Protein AF-A0A350XDP5-F1 (afdb_monomer_lite)

Radius of gyration: 14.63 Å; chains: 1; bounding box: 49×22×40 Å

Structure (mmCIF, N/CA/C/O backbone):
data_AF-A0A350XDP5-F1
#
_entry.id   AF-A0A350XDP5-F1
#
loop_
_atom_site.group_PDB
_atom_site.id
_atom_site.type_symbol
_atom_site.label_atom_id
_atom_site.label_alt_id
_atom_site.label_comp_id
_atom_site.label_asym_id
_atom_site.label_entity_id
_atom_site.label_seq_id
_atom_site.pdbx_PDB_ins_code
_atom_site.Cartn_x
_atom_site.Cartn_y
_atom_site.Cartn_z
_atom_site.occupancy
_atom_site.B_iso_or_equiv
_atom_site.auth_seq_id
_atom_site.auth_comp_id
_atom_site.auth_asym_id
_atom_site.auth_atom_id
_atom_site.pdbx_PDB_model_num
ATOM 1 N N . ALA A 1 1 ? 31.500 -4.521 -21.782 1.00 37.59 1 ALA A N 1
ATOM 2 C CA . ALA A 1 1 ? 30.395 -5.331 -21.258 1.00 37.59 1 ALA A CA 1
ATOM 3 C C . ALA A 1 1 ? 29.733 -4.468 -20.209 1.00 37.59 1 ALA A C 1
ATOM 5 O O . ALA A 1 1 ? 30.283 -4.311 -19.128 1.00 37.59 1 ALA A O 1
ATOM 6 N N . SER A 1 2 ? 28.694 -3.758 -20.624 1.00 46.03 2 SER A N 1
ATOM 7 C CA . SER A 1 2 ? 27.789 -3.055 -19.725 1.00 46.03 2 SER A CA 1
ATOM 8 C C . SER A 1 2 ? 26.502 -3.834 -19.891 1.00 46.03 2 SER A C 1
ATOM 10 O O . SER A 1 2 ? 25.794 -3.600 -20.860 1.00 46.03 2 SER A O 1
ATOM 12 N N . ASP A 1 3 ? 26.325 -4.854 -19.065 1.00 44.34 3 ASP A N 1
ATOM 13 C CA . ASP A 1 3 ? 25.199 -5.777 -19.149 1.00 44.34 3 ASP A CA 1
ATOM 14 C C . ASP A 1 3 ? 24.601 -5.908 -17.750 1.00 44.34 3 ASP A C 1
ATOM 16 O O . ASP A 1 3 ? 25.271 -6.388 -16.835 1.00 44.34 3 ASP A O 1
ATOM 20 N N . ASN A 1 4 ? 23.373 -5.400 -17.651 1.00 47.12 4 ASN A N 1
ATOM 21 C CA . ASN A 1 4 ? 22.259 -5.835 -16.815 1.00 47.12 4 ASN A CA 1
ATOM 22 C C . ASN A 1 4 ? 22.537 -6.144 -15.336 1.00 47.12 4 ASN A C 1
ATOM 24 O O . ASN A 1 4 ? 22.701 -7.299 -14.956 1.00 47.12 4 ASN A O 1
ATOM 28 N N . GLU A 1 5 ? 22.460 -5.115 -14.486 1.00 44.38 5 GLU A N 1
ATOM 29 C CA . GLU A 1 5 ? 22.156 -5.284 -13.051 1.00 44.38 5 GLU A CA 1
ATOM 30 C C . GLU A 1 5 ? 20.753 -4.746 -12.669 1.00 44.38 5 GLU A C 1
ATOM 32 O O . GLU A 1 5 ? 20.343 -4.931 -11.531 1.00 44.38 5 GLU A O 1
ATOM 37 N N . ASP A 1 6 ? 20.002 -4.139 -13.602 1.00 49.62 6 ASP A N 1
ATOM 38 C CA . ASP A 1 6 ? 18.706 -3.470 -13.333 1.00 49.62 6 ASP A CA 1
ATOM 39 C C . ASP A 1 6 ? 17.509 -4.451 -13.317 1.00 49.62 6 ASP A C 1
ATOM 41 O O . ASP A 1 6 ? 16.651 -4.386 -12.442 1.00 49.62 6 ASP A O 1
ATOM 45 N N . GLU A 1 7 ? 17.505 -5.453 -14.208 1.00 49.03 7 GLU A N 1
ATOM 46 C CA . GLU A 1 7 ? 16.375 -6.390 -14.390 1.00 49.03 7 GLU A CA 1
ATOM 47 C C . GLU A 1 7 ? 16.066 -7.247 -13.140 1.00 49.03 7 GLU A C 1
ATOM 49 O O . GLU A 1 7 ? 14.946 -7.710 -12.955 1.00 49.03 7 GLU A O 1
ATOM 54 N N . GLY A 1 8 ? 17.042 -7.454 -12.245 1.00 52.72 8 GLY A N 1
ATOM 55 C CA . GLY A 1 8 ? 16.860 -8.267 -11.035 1.00 52.72 8 GLY A CA 1
ATOM 56 C C . GLY A 1 8 ? 16.210 -7.538 -9.854 1.00 52.72 8 GLY A C 1
ATOM 57 O O . GLY A 1 8 ? 15.671 -8.194 -8.961 1.00 52.72 8 GLY A O 1
ATOM 58 N N . GLU A 1 9 ? 16.265 -6.202 -9.813 1.00 53.41 9 GLU A N 1
ATOM 59 C CA . GLU A 1 9 ? 15.556 -5.417 -8.791 1.00 53.41 9 GLU A CA 1
ATOM 60 C C . GLU A 1 9 ? 14.082 -5.223 -9.165 1.00 53.41 9 GLU A C 1
ATOM 62 O O . GLU A 1 9 ? 13.228 -5.220 -8.279 1.00 53.41 9 GLU A O 1
ATOM 67 N N . GLU A 1 10 ? 13.774 -5.124 -10.457 1.00 54.44 10 GLU A N 1
ATOM 68 C CA . GLU A 1 10 ? 12.423 -4.888 -10.980 1.00 54.44 10 GLU A CA 1
ATOM 69 C C . GLU A 1 10 ? 11.488 -6.089 -10.767 1.00 54.44 10 GLU A C 1
ATOM 71 O O . GLU A 1 10 ? 10.389 -5.920 -10.231 1.00 54.44 10 GLU A O 1
ATOM 76 N N . ASP A 1 11 ? 11.951 -7.308 -11.063 1.00 57.41 11 ASP A N 1
ATOM 77 C CA . ASP A 1 11 ? 11.201 -8.548 -10.800 1.00 57.41 11 ASP A CA 1
ATOM 78 C C . ASP A 1 11 ? 10.951 -8.770 -9.296 1.00 57.41 11 ASP A C 1
ATOM 80 O O . ASP A 1 11 ? 9.900 -9.249 -8.874 1.00 57.41 11 ASP A O 1
ATOM 84 N N . ALA A 1 12 ? 11.897 -8.367 -8.444 1.00 63.62 12 ALA A N 1
ATOM 85 C CA . ALA A 1 12 ? 11.732 -8.462 -6.995 1.00 63.62 12 ALA A CA 1
ATOM 86 C C . ALA A 1 12 ? 10.730 -7.435 -6.436 1.00 63.62 12 ALA A C 1
ATOM 88 O O . ALA A 1 12 ? 10.231 -7.607 -5.320 1.00 63.62 12 ALA A O 1
ATOM 89 N N . VAL A 1 13 ? 10.470 -6.349 -7.167 1.00 63.38 13 VAL A N 1
ATOM 90 C CA . VAL A 1 13 ? 9.472 -5.334 -6.809 1.00 63.38 13 VAL A CA 1
ATOM 91 C C . VAL A 1 13 ? 8.081 -5.779 -7.253 1.00 63.38 13 VAL A C 1
ATOM 93 O O . VAL A 1 13 ? 7.144 -5.660 -6.464 1.00 63.38 13 VAL A O 1
ATOM 96 N N . SER A 1 14 ? 7.936 -6.343 -8.455 1.00 65.19 14 SER A N 1
ATOM 97 C CA . SER A 1 14 ? 6.643 -6.824 -8.958 1.00 65.19 14 SER A CA 1
ATOM 98 C C . SER A 1 14 ? 6.069 -7.959 -8.100 1.00 65.19 14 SER A C 1
ATOM 100 O O . SER A 1 14 ? 4.910 -7.877 -7.695 1.00 65.19 14 SER A O 1
ATOM 102 N N . GLU A 1 15 ? 6.873 -8.951 -7.697 1.00 69.44 15 GLU A N 1
ATOM 103 C CA . GLU A 1 15 ? 6.403 -10.035 -6.811 1.00 69.44 15 GLU A CA 1
ATOM 104 C C . GLU A 1 15 ? 5.897 -9.522 -5.454 1.00 69.44 15 GLU A C 1
ATOM 106 O O . GLU A 1 15 ? 4.922 -10.035 -4.902 1.00 69.44 15 GLU A O 1
ATOM 111 N N . LYS A 1 16 ? 6.526 -8.475 -4.912 1.00 67.31 16 LYS A N 1
ATOM 112 C CA . LYS A 1 16 ? 6.097 -7.865 -3.646 1.00 67.31 16 LYS A CA 1
ATOM 113 C C . LYS A 1 16 ? 4.824 -7.045 -3.791 1.00 67.31 16 LYS A C 1
ATOM 115 O O . LYS A 1 16 ? 4.049 -6.972 -2.839 1.00 67.31 16 LYS A O 1
ATOM 120 N N . ILE A 1 17 ? 4.614 -6.425 -4.952 1.00 66.88 17 ILE A N 1
ATOM 121 C CA . ILE A 1 17 ? 3.358 -5.743 -5.264 1.00 66.88 17 ILE A CA 1
ATOM 122 C C . ILE A 1 17 ? 2.226 -6.774 -5.309 1.00 66.88 17 ILE A C 1
ATOM 124 O O . ILE A 1 17 ? 1.230 -6.590 -4.615 1.00 66.88 17 ILE A O 1
ATOM 128 N N . TYR A 1 18 ? 2.418 -7.894 -6.011 1.00 69.38 18 TYR A N 1
ATOM 129 C CA . TYR A 1 18 ? 1.427 -8.972 -6.081 1.00 69.38 18 TYR A CA 1
ATOM 130 C C . TYR A 1 18 ? 1.105 -9.594 -4.725 1.00 69.38 18 TYR A C 1
ATOM 132 O O . TYR A 1 18 ? -0.066 -9.721 -4.380 1.00 69.38 18 TYR A O 1
ATOM 140 N N . SER A 1 19 ? 2.119 -9.878 -3.902 1.00 69.94 19 SER A N 1
ATOM 141 C CA . SER A 1 19 ? 1.882 -10.375 -2.541 1.00 69.94 19 SER A CA 1
ATOM 142 C C . SER A 1 19 ? 1.039 -9.419 -1.699 1.00 69.94 19 SER A C 1
ATOM 144 O O . SER A 1 19 ? 0.392 -9.870 -0.757 1.00 69.94 19 SER A O 1
ATOM 146 N N . LEU A 1 20 ? 1.071 -8.114 -1.986 1.00 66.38 20 LEU A N 1
ATOM 147 C CA . LEU A 1 20 ? 0.257 -7.163 -1.245 1.00 66.38 20 LEU A CA 1
ATOM 148 C C . LEU A 1 20 ? -1.138 -6.975 -1.830 1.00 66.38 20 LEU A C 1
ATOM 150 O O . LEU A 1 20 ? -2.068 -6.716 -1.073 1.00 66.38 20 LEU A O 1
ATOM 154 N N . ILE A 1 21 ? -1.291 -7.139 -3.145 1.00 68.69 21 ILE A N 1
ATOM 155 C CA . ILE A 1 21 ? -2.608 -7.248 -3.780 1.00 68.69 21 ILE A CA 1
ATOM 156 C C . ILE A 1 21 ? -3.383 -8.396 -3.133 1.00 68.69 21 ILE A C 1
ATOM 158 O O . ILE A 1 21 ? -4.528 -8.187 -2.751 1.00 68.69 21 ILE A O 1
ATOM 162 N N . ASP A 1 22 ? -2.747 -9.552 -2.918 1.00 71.50 22 ASP A N 1
ATOM 163 C CA . ASP A 1 22 ? -3.376 -10.685 -2.227 1.00 71.50 22 ASP A CA 1
ATOM 164 C C . ASP A 1 22 ? -3.885 -10.295 -0.826 1.00 71.50 22 ASP A C 1
ATOM 166 O O . ASP A 1 22 ? -5.039 -10.559 -0.508 1.00 71.50 22 ASP A O 1
ATOM 170 N N . ILE A 1 23 ? -3.078 -9.593 -0.017 1.00 68.94 23 ILE A N 1
ATOM 171 C CA . ILE A 1 23 ? -3.481 -9.143 1.334 1.00 68.94 23 ILE A CA 1
ATOM 172 C C . ILE A 1 23 ? -4.645 -8.143 1.272 1.00 68.94 23 ILE A C 1
ATOM 174 O O . ILE A 1 23 ? -5.529 -8.167 2.123 1.00 68.94 23 ILE A O 1
ATOM 178 N N . LEU A 1 24 ? -4.643 -7.243 0.284 1.00 64.31 24 LEU A N 1
ATOM 179 C CA . LEU A 1 24 ? -5.698 -6.240 0.108 1.00 64.31 24 LEU A CA 1
ATOM 180 C C . LEU A 1 24 ? -7.002 -6.833 -0.441 1.00 64.31 24 LEU A C 1
ATOM 182 O O . LEU A 1 24 ? -8.065 -6.266 -0.216 1.00 64.31 24 LEU A O 1
ATOM 186 N N . GLN A 1 25 ? -6.916 -7.949 -1.166 1.00 68.12 25 GLN A N 1
ATOM 187 C CA . GLN A 1 25 ? -8.066 -8.706 -1.662 1.00 68.12 25 GLN A CA 1
ATOM 188 C C . GLN A 1 25 ? -8.639 -9.673 -0.618 1.00 68.12 25 GLN A C 1
ATOM 190 O O . GLN A 1 25 ? -9.764 -10.155 -0.784 1.00 68.12 25 GLN A O 1
ATOM 195 N N . GLU A 1 26 ? -7.897 -9.975 0.450 1.00 65.56 26 GLU A N 1
ATOM 196 C CA . GLU A 1 26 ? -8.471 -10.605 1.637 1.00 65.56 26 GLU A CA 1
ATOM 197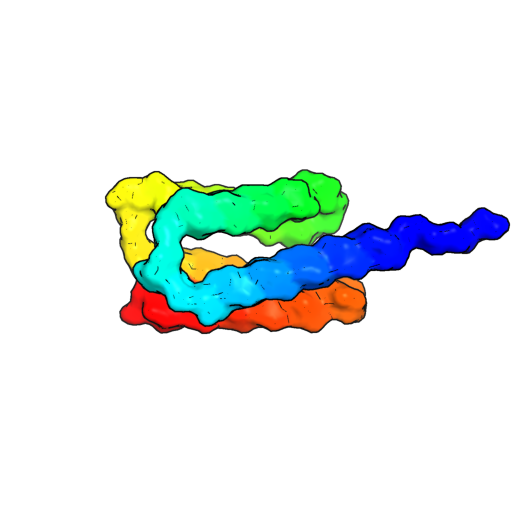 C C . GLU A 1 26 ? -9.460 -9.645 2.321 1.00 65.56 26 GLU A C 1
ATOM 199 O O . GLU A 1 26 ? -9.397 -8.431 2.154 1.00 65.56 26 GLU A O 1
ATOM 204 N N . ASP A 1 27 ? -10.423 -10.189 3.071 1.00 60.41 27 ASP A N 1
ATO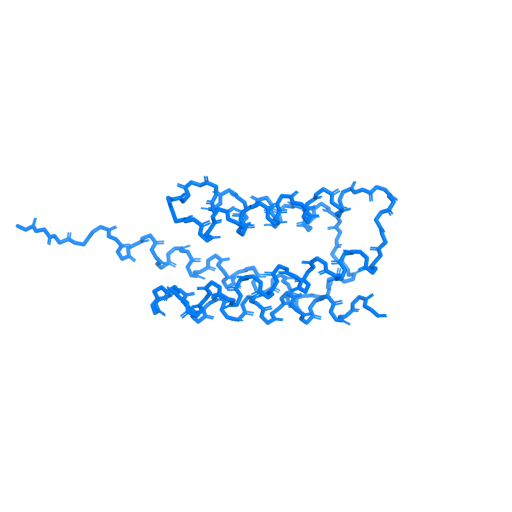M 205 C CA . ASP A 1 27 ? -11.462 -9.395 3.736 1.00 60.41 27 ASP A CA 1
ATOM 206 C C . ASP A 1 27 ? -10.836 -8.423 4.752 1.00 60.41 27 ASP A C 1
ATOM 208 O O . ASP A 1 27 ? -10.533 -8.789 5.892 1.00 60.41 27 ASP A O 1
ATOM 212 N N . LEU A 1 28 ? -10.640 -7.174 4.322 1.00 58.34 28 LEU A N 1
ATOM 213 C CA . LEU A 1 28 ? -9.987 -6.115 5.090 1.00 58.34 28 LEU A CA 1
ATOM 214 C C . LEU A 1 28 ? -10.732 -5.767 6.378 1.00 58.34 28 LEU A C 1
ATOM 216 O O . LEU A 1 28 ? -10.113 -5.289 7.326 1.00 58.34 28 LEU A O 1
ATOM 220 N N . THR A 1 29 ? -12.028 -6.079 6.463 1.00 56.41 29 THR A N 1
ATOM 221 C CA . THR A 1 29 ? -12.815 -5.911 7.694 1.00 56.41 29 THR A CA 1
ATOM 222 C C . THR A 1 29 ? -12.413 -6.905 8.791 1.00 56.41 29 THR A C 1
ATOM 224 O O . THR A 1 29 ? -12.688 -6.688 9.973 1.00 56.41 29 THR A O 1
ATOM 227 N N . GLY A 1 30 ? -11.731 -7.992 8.415 1.00 56.88 30 GLY A N 1
ATOM 228 C CA . GLY A 1 30 ? -11.154 -8.983 9.320 1.00 56.88 30 GLY A CA 1
ATOM 229 C C . GLY A 1 30 ? -9.666 -8.781 9.613 1.00 56.88 30 GLY A C 1
ATOM 230 O O . GLY A 1 30 ? -9.122 -9.505 10.451 1.00 56.88 30 GLY A O 1
ATOM 231 N N . VAL A 1 31 ? -9.005 -7.831 8.945 1.00 60.72 31 VAL A N 1
ATOM 232 C CA . VAL A 1 31 ? -7.574 -7.567 9.121 1.00 60.72 31 VAL A CA 1
ATOM 233 C C . VAL A 1 31 ? -7.367 -6.736 10.382 1.00 60.72 31 VAL A C 1
ATOM 235 O O . VAL A 1 31 ? -7.861 -5.620 10.516 1.00 60.72 31 VAL A O 1
ATOM 238 N N . ASP A 1 32 ? -6.623 -7.285 11.339 1.00 67.69 32 ASP A N 1
ATOM 239 C CA . ASP A 1 32 ? -6.275 -6.552 12.548 1.00 67.69 32 ASP A CA 1
ATOM 240 C C . ASP A 1 32 ? -5.279 -5.411 12.252 1.00 67.69 32 ASP A C 1
ATOM 242 O O . ASP A 1 32 ? -4.506 -5.443 11.289 1.00 67.69 32 ASP A O 1
ATOM 246 N N . VAL A 1 33 ? -5.280 -4.390 13.113 1.00 68.88 33 VAL A N 1
ATOM 247 C CA . VAL A 1 33 ? -4.444 -3.187 12.964 1.00 68.88 33 VAL A CA 1
ATOM 248 C C . VAL A 1 33 ? -2.946 -3.518 12.898 1.00 68.88 33 VAL A C 1
ATOM 250 O O . VAL A 1 33 ? -2.201 -2.831 12.194 1.00 68.88 33 VAL A O 1
ATOM 253 N N . ASP A 1 34 ? -2.476 -4.564 13.582 1.00 68.94 34 ASP A N 1
ATOM 254 C CA . ASP A 1 34 ? -1.063 -4.953 13.541 1.00 68.94 34 ASP A CA 1
ATOM 255 C C . ASP A 1 34 ? -0.701 -5.527 12.161 1.00 68.94 34 ASP A C 1
ATOM 257 O O . ASP A 1 34 ? 0.323 -5.148 11.585 1.00 68.94 34 ASP A O 1
ATOM 261 N N . THR A 1 35 ? -1.568 -6.359 11.580 1.00 67.88 35 THR A N 1
ATOM 262 C CA . THR A 1 35 ? -1.411 -6.892 10.216 1.00 67.88 35 THR A CA 1
ATOM 263 C C . THR A 1 35 ? -1.446 -5.775 9.168 1.00 67.88 35 THR A C 1
ATOM 265 O O . THR A 1 35 ? -0.540 -5.681 8.333 1.00 67.88 35 THR A O 1
ATOM 268 N N . ALA A 1 36 ? -2.417 -4.860 9.251 1.00 69.88 36 ALA A N 1
ATOM 269 C CA . ALA A 1 36 ? -2.520 -3.724 8.332 1.00 69.88 36 ALA A CA 1
ATOM 270 C C . ALA A 1 36 ? -1.293 -2.797 8.415 1.00 69.88 36 ALA A C 1
ATOM 272 O O . ALA A 1 36 ? -0.722 -2.382 7.403 1.00 69.88 36 ALA A O 1
ATOM 273 N N . THR A 1 37 ? -0.833 -2.480 9.626 1.00 74.62 37 THR A N 1
ATOM 274 C CA . THR A 1 37 ? 0.317 -1.585 9.817 1.00 74.62 37 THR A CA 1
ATOM 275 C C . THR A 1 37 ? 1.644 -2.223 9.430 1.00 74.62 37 THR A C 1
ATOM 277 O O . THR A 1 37 ? 2.534 -1.495 8.978 1.00 74.62 37 THR A O 1
ATOM 280 N N . ALA A 1 38 ? 1.779 -3.546 9.559 1.00 74.69 38 ALA A N 1
ATOM 281 C CA . ALA A 1 38 ? 2.930 -4.297 9.069 1.00 74.69 38 ALA A CA 1
ATOM 282 C C . ALA A 1 38 ? 3.020 -4.257 7.536 1.00 74.69 38 ALA A C 1
ATOM 284 O O . ALA A 1 38 ? 4.088 -3.940 7.007 1.00 74.69 38 ALA A O 1
ATOM 285 N N . ALA A 1 39 ? 1.901 -4.472 6.836 1.00 70.56 39 ALA A N 1
ATOM 286 C CA . ALA A 1 39 ? 1.813 -4.365 5.378 1.00 70.56 39 ALA A CA 1
ATOM 287 C C . ALA A 1 39 ? 2.209 -2.960 4.879 1.00 70.56 39 ALA A C 1
ATOM 289 O O . ALA A 1 39 ? 3.057 -2.809 3.994 1.00 70.56 39 ALA A O 1
ATOM 290 N N . ILE A 1 40 ? 1.676 -1.909 5.516 1.00 76.56 40 ILE A N 1
ATOM 291 C CA . ILE A 1 40 ? 2.011 -0.514 5.183 1.00 76.56 40 ILE A CA 1
ATOM 292 C C . ILE A 1 40 ? 3.496 -0.211 5.439 1.00 76.56 40 ILE A C 1
ATOM 294 O O . ILE A 1 40 ? 4.140 0.486 4.645 1.00 76.56 40 ILE A O 1
ATOM 298 N N . ASP A 1 41 ? 4.057 -0.706 6.547 1.00 80.44 41 ASP A N 1
ATOM 299 C CA . ASP A 1 41 ? 5.476 -0.522 6.854 1.00 80.44 41 ASP A CA 1
ATOM 300 C C . ASP A 1 41 ? 6.362 -1.202 5.821 1.00 80.44 41 ASP A C 1
ATOM 302 O O . ASP A 1 41 ? 7.332 -0.589 5.373 1.00 80.44 41 ASP A O 1
ATOM 306 N N . GLU A 1 42 ? 6.044 -2.435 5.431 1.00 74.00 42 GLU A N 1
ATOM 307 C CA . GLU A 1 42 ? 6.813 -3.187 4.447 1.00 74.00 42 GLU A CA 1
ATOM 308 C C . GLU A 1 42 ? 6.920 -2.417 3.129 1.00 74.00 42 GLU A C 1
ATOM 310 O O . GLU A 1 42 ? 8.016 -2.217 2.599 1.00 74.00 42 GLU A O 1
ATOM 315 N N . TRP A 1 43 ? 5.810 -1.867 2.657 1.00 74.19 43 TRP A N 1
ATOM 316 C CA . TRP A 1 43 ? 5.799 -1.008 1.482 1.00 74.19 43 TRP A CA 1
ATOM 317 C C . TRP A 1 43 ? 6.551 0.299 1.653 1.00 74.19 43 TRP A C 1
ATOM 319 O O . TRP A 1 43 ? 7.337 0.692 0.787 1.00 74.19 43 TRP A O 1
ATOM 329 N N . TYR A 1 44 ? 6.367 0.978 2.781 1.00 78.00 44 TYR A N 1
ATOM 330 C CA . TYR A 1 44 ? 7.147 2.172 3.066 1.00 78.00 44 TYR A CA 1
ATOM 331 C C . TYR A 1 44 ? 8.652 1.862 3.034 1.00 78.00 44 TYR A C 1
ATOM 333 O O . TYR A 1 44 ? 9.426 2.651 2.488 1.00 78.00 44 TYR A O 1
ATOM 341 N N . GLN A 1 45 ? 9.089 0.711 3.560 1.00 78.50 45 GLN A N 1
ATOM 342 C CA . GLN A 1 45 ? 10.494 0.292 3.505 1.00 78.50 45 GLN A CA 1
ATOM 343 C C . GLN A 1 45 ? 10.990 0.071 2.073 1.00 78.50 45 GLN A C 1
ATOM 345 O O . GLN A 1 45 ? 12.141 0.416 1.794 1.00 78.50 45 GLN A O 1
ATOM 350 N N . GLN A 1 46 ? 10.152 -0.463 1.184 1.00 70.75 46 GLN A N 1
ATOM 351 C CA . GLN A 1 46 ? 10.491 -0.658 -0.228 1.00 70.75 46 GLN A CA 1
ATOM 352 C C . GLN A 1 46 ? 10.624 0.680 -0.966 1.00 70.75 46 GLN A C 1
ATOM 354 O O . GLN A 1 46 ? 11.560 0.881 -1.737 1.00 70.75 46 GLN A O 1
ATOM 359 N N . LEU A 1 47 ? 9.745 1.640 -0.671 1.00 72.31 47 LEU A N 1
ATOM 360 C CA . LEU A 1 47 ? 9.666 2.897 -1.420 1.00 72.31 47 LEU A CA 1
ATOM 361 C C . LEU A 1 47 ? 10.558 4.021 -0.873 1.00 72.31 47 LEU A C 1
ATOM 363 O O . LEU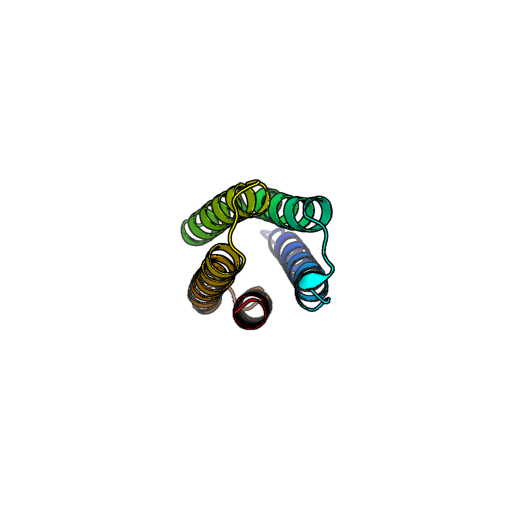 A 1 47 ? 11.007 4.878 -1.638 1.00 72.31 47 LEU A O 1
ATOM 367 N N . LYS A 1 48 ? 10.869 4.035 0.433 1.00 70.62 48 LYS A N 1
ATOM 368 C CA . LYS A 1 48 ? 11.594 5.143 1.101 1.00 70.62 48 LYS A CA 1
ATOM 369 C C . LYS A 1 48 ? 12.989 5.435 0.527 1.00 70.62 48 LYS A C 1
ATOM 371 O O . LYS A 1 48 ? 13.544 6.501 0.793 1.00 70.62 48 LYS A O 1
ATOM 376 N N . GLY A 1 49 ? 13.585 4.481 -0.190 1.00 68.69 49 GLY A N 1
ATOM 377 C CA . GLY A 1 49 ? 14.911 4.602 -0.805 1.00 68.69 49 GLY A CA 1
ATOM 378 C C . GLY A 1 49 ? 14.894 5.162 -2.227 1.00 68.69 49 GLY A C 1
ATOM 379 O O . GLY A 1 49 ? 15.954 5.498 -2.760 1.00 68.69 49 GLY A O 1
ATOM 380 N N . SER A 1 50 ? 13.714 5.284 -2.839 1.00 70.00 50 SER A N 1
ATOM 381 C CA . SER A 1 50 ? 13.605 5.648 -4.245 1.00 70.00 50 SER A CA 1
ATOM 382 C C . SER A 1 50 ? 14.067 7.082 -4.513 1.00 70.00 50 SER A C 1
ATOM 384 O O . SER A 1 50 ? 13.799 8.019 -3.753 1.00 70.00 50 SER A O 1
ATOM 386 N N . LYS A 1 51 ? 14.766 7.276 -5.636 1.00 71.00 51 LYS A N 1
ATOM 387 C CA . LYS A 1 51 ? 15.099 8.609 -6.164 1.00 71.00 51 LYS A CA 1
ATOM 388 C C . LYS A 1 51 ? 13.956 9.204 -6.992 1.00 71.00 51 LYS A C 1
ATOM 390 O O . LYS A 1 51 ? 13.971 10.414 -7.213 1.00 71.00 51 LYS A O 1
ATOM 395 N N . ASN A 1 52 ? 12.981 8.387 -7.393 1.00 67.31 52 ASN A N 1
ATOM 396 C CA . ASN A 1 52 ? 11.804 8.807 -8.144 1.00 67.31 52 ASN A CA 1
ATOM 397 C C . ASN A 1 52 ? 10.876 9.652 -7.246 1.00 67.31 52 ASN A C 1
ATOM 399 O O . ASN A 1 52 ? 10.583 9.281 -6.107 1.00 67.31 52 ASN A O 1
ATOM 403 N N . GLN A 1 53 ? 10.462 10.825 -7.732 1.00 68.31 53 GLN A N 1
ATOM 404 C CA . GLN A 1 53 ? 9.643 11.770 -6.969 1.00 68.31 53 GLN A CA 1
ATOM 405 C C . GLN A 1 53 ? 8.221 11.245 -6.721 1.00 68.31 53 GLN A C 1
ATOM 407 O O . GLN A 1 53 ? 7.686 11.464 -5.633 1.00 68.31 53 GLN A O 1
ATOM 412 N N . ASP A 1 54 ? 7.651 10.510 -7.669 1.00 65.44 54 ASP A N 1
ATOM 413 C CA . ASP A 1 54 ? 6.306 9.950 -7.547 1.00 65.44 54 ASP A CA 1
ATOM 414 C C . ASP A 1 54 ? 6.282 8.832 -6.490 1.00 65.44 54 ASP A C 1
ATOM 416 O O . ASP A 1 54 ? 5.441 8.828 -5.591 1.00 65.44 54 ASP A O 1
ATOM 420 N N . LEU A 1 55 ? 7.306 7.968 -6.478 1.00 68.56 55 LEU A N 1
ATOM 421 C CA . LEU A 1 55 ? 7.478 6.940 -5.439 1.00 68.56 55 LEU A CA 1
ATOM 422 C C . LEU A 1 55 ? 7.656 7.536 -4.034 1.00 68.56 55 LEU A C 1
ATOM 424 O O . LEU A 1 55 ? 7.187 6.972 -3.042 1.00 68.56 55 LEU A O 1
ATOM 428 N N . LYS A 1 56 ? 8.282 8.714 -3.922 1.00 71.88 56 LYS A N 1
ATOM 429 C CA . LYS A 1 56 ? 8.351 9.447 -2.648 1.00 71.88 56 LYS A CA 1
ATOM 430 C C . LYS A 1 56 ? 6.984 9.956 -2.200 1.00 71.88 56 LYS A C 1
ATOM 432 O O . LYS A 1 56 ? 6.705 9.914 -0.997 1.00 71.88 56 LYS A O 1
ATOM 437 N N . GLN A 1 57 ? 6.141 10.423 -3.122 1.00 68.06 57 GLN A N 1
ATOM 438 C CA . GLN A 1 57 ? 4.771 10.823 -2.793 1.00 68.06 57 GLN A CA 1
ATOM 439 C C . GLN A 1 57 ? 3.965 9.625 -2.289 1.00 68.06 57 GLN A C 1
ATOM 441 O O . GLN A 1 57 ? 3.394 9.720 -1.205 1.00 68.06 57 GLN A O 1
ATOM 446 N N . ILE A 1 58 ? 4.044 8.476 -2.966 1.00 72.62 58 ILE A N 1
ATOM 447 C CA . ILE A 1 58 ? 3.397 7.232 -2.517 1.00 72.62 58 ILE A CA 1
ATOM 448 C C . ILE A 1 58 ? 3.883 6.845 -1.113 1.00 72.62 58 ILE A C 1
ATOM 450 O O . ILE A 1 58 ? 3.073 6.651 -0.210 1.00 72.62 58 ILE A O 1
ATOM 454 N N . SER A 1 59 ? 5.199 6.851 -0.860 1.00 75.44 59 SER A N 1
ATOM 455 C CA . SER A 1 59 ? 5.746 6.558 0.478 1.00 75.44 59 SER A CA 1
ATOM 456 C C . SER A 1 59 ? 5.232 7.506 1.576 1.00 75.44 59 SER A C 1
ATOM 458 O O . SER A 1 59 ? 5.082 7.115 2.736 1.00 75.44 59 SER A O 1
ATOM 460 N N . THR A 1 60 ? 4.936 8.759 1.222 1.00 76.19 60 THR A N 1
ATOM 461 C CA . THR A 1 60 ? 4.380 9.748 2.153 1.00 76.19 60 THR A CA 1
ATOM 462 C C . THR A 1 60 ? 2.921 9.434 2.464 1.00 76.19 60 THR A C 1
ATOM 464 O O . THR A 1 60 ? 2.535 9.465 3.634 1.00 76.19 60 THR A O 1
ATOM 467 N N . SER A 1 61 ? 2.135 9.088 1.444 1.00 71.62 61 SER A N 1
ATOM 468 C CA . SER A 1 61 ? 0.736 8.676 1.588 1.00 71.62 61 SER A CA 1
ATOM 469 C C . SER A 1 61 ? 0.609 7.422 2.454 1.00 71.62 61 SER A C 1
ATOM 471 O O . SER A 1 61 ? -0.185 7.411 3.390 1.00 71.62 61 SER A O 1
ATOM 473 N N . LEU A 1 62 ? 1.488 6.433 2.267 1.00 80.00 62 LEU A N 1
ATOM 474 C CA . LEU A 1 62 ? 1.556 5.235 3.115 1.00 80.00 62 LEU A CA 1
ATOM 475 C C . LEU A 1 62 ? 1.821 5.557 4.579 1.00 80.00 62 LEU A C 1
ATOM 477 O O . LEU A 1 62 ? 1.163 5.045 5.482 1.00 80.00 62 LEU A O 1
ATOM 481 N N . ARG A 1 63 ? 2.758 6.468 4.841 1.00 82.50 63 ARG A N 1
ATOM 482 C CA . ARG A 1 63 ? 3.032 6.901 6.210 1.00 82.50 63 ARG A CA 1
ATOM 483 C C . ARG A 1 63 ? 1.828 7.603 6.847 1.00 82.50 63 ARG A C 1
ATOM 485 O O . ARG A 1 63 ? 1.685 7.544 8.068 1.00 82.50 63 ARG A O 1
ATOM 492 N N . ASN A 1 64 ? 1.007 8.295 6.062 1.00 77.12 64 ASN A N 1
ATOM 493 C CA . ASN A 1 64 ? -0.212 8.933 6.555 1.00 77.12 64 ASN A CA 1
ATOM 494 C C . ASN A 1 64 ? -1.309 7.902 6.831 1.00 77.12 64 ASN A C 1
ATOM 496 O O . ASN A 1 64 ? -1.863 7.936 7.927 1.00 77.12 64 ASN A O 1
ATOM 500 N N . LEU A 1 65 ? -1.523 6.945 5.922 1.00 78.81 65 LEU A N 1
ATOM 501 C CA . LEU A 1 65 ? -2.433 5.816 6.133 1.00 78.81 65 LEU A CA 1
ATOM 502 C C . LEU A 1 65 ? -2.080 5.067 7.421 1.00 78.81 65 LEU A C 1
ATOM 504 O O . LEU A 1 65 ? -2.939 4.904 8.280 1.00 78.81 65 LEU A O 1
ATOM 508 N N . LYS A 1 66 ? -0.794 4.736 7.628 1.00 82.69 66 LYS A N 1
ATOM 509 C CA . LYS A 1 66 ? -0.324 4.071 8.856 1.00 82.69 66 LYS A CA 1
ATOM 510 C C . LYS A 1 66 ? -0.753 4.810 10.121 1.00 82.69 66 LYS A C 1
ATOM 512 O O . LYS A 1 66 ? -1.203 4.190 11.072 1.00 82.69 66 LYS A O 1
ATOM 517 N N . LYS A 1 67 ? -0.573 6.135 10.153 1.00 82.06 67 LYS A N 1
ATOM 518 C CA . LYS A 1 67 ? -0.913 6.939 11.335 1.00 82.06 67 LYS A CA 1
ATOM 519 C C . LYS A 1 67 ? -2.399 6.866 11.651 1.00 82.06 67 LYS A C 1
ATOM 521 O O . LYS A 1 67 ? -2.743 6.824 12.827 1.00 82.06 67 LYS A O 1
ATOM 526 N N . LEU A 1 68 ? -3.237 6.875 10.619 1.00 73.62 68 LEU A N 1
ATOM 527 C CA . LEU A 1 68 ? -4.681 6.866 10.781 1.00 73.62 68 LEU A CA 1
ATOM 528 C C . LEU A 1 68 ? -5.180 5.504 11.220 1.00 73.62 68 LEU A C 1
ATOM 530 O O . LEU A 1 68 ? -5.841 5.450 12.241 1.00 73.62 68 LEU A O 1
ATOM 534 N N . VAL A 1 69 ? -4.739 4.408 10.603 1.00 75.38 69 VAL A N 1
ATOM 535 C CA . VAL A 1 69 ? -5.133 3.064 11.069 1.00 75.38 69 VAL A CA 1
ATOM 536 C C . VAL A 1 69 ? -4.624 2.742 12.485 1.00 75.38 69 VAL A C 1
ATOM 538 O O . VAL A 1 69 ? -5.202 1.907 13.167 1.00 75.38 69 VAL A O 1
ATOM 541 N N . THR A 1 70 ? -3.564 3.412 12.966 1.00 79.75 70 THR A N 1
ATOM 542 C CA . THR A 1 70 ? -3.112 3.314 14.373 1.00 79.75 70 THR A CA 1
ATOM 543 C C . THR A 1 70 ? -3.799 4.283 15.336 1.00 79.75 70 THR A C 1
ATOM 545 O O . THR A 1 70 ? -3.499 4.261 16.530 1.00 79.75 70 THR A O 1
ATOM 548 N N . SER A 1 71 ? -4.641 5.189 14.844 1.00 80.31 71 SER A N 1
ATOM 549 C CA . SER A 1 71 ? -5.341 6.155 15.687 1.00 80.31 71 SER A CA 1
ATOM 550 C C . SER A 1 71 ? -6.522 5.474 16.373 1.00 80.31 71 SER A C 1
ATOM 552 O O . SER A 1 71 ? -7.354 4.868 15.710 1.00 80.31 71 SER A O 1
ATOM 554 N N . GLU A 1 72 ? -6.638 5.609 17.697 1.00 69.62 72 GLU A N 1
ATOM 555 C CA . GLU A 1 72 ? -7.789 5.087 18.458 1.00 69.62 72 GLU A CA 1
ATOM 556 C C . GLU A 1 72 ? -9.123 5.758 18.070 1.00 69.62 72 GLU A C 1
ATOM 558 O O . GLU A 1 72 ? -10.188 5.258 18.420 1.00 69.62 72 GLU A O 1
ATOM 563 N N . GLU A 1 73 ? -9.063 6.889 17.360 1.00 71.62 73 GLU A N 1
ATOM 564 C CA . GLU A 1 73 ? -10.218 7.671 16.897 1.00 71.62 73 GLU A CA 1
ATOM 565 C C . GLU A 1 73 ? -10.472 7.535 15.387 1.00 71.62 73 GLU A C 1
ATOM 567 O O . GLU A 1 73 ? -11.238 8.320 14.841 1.00 71.62 73 GLU A O 1
ATOM 572 N N . ALA A 1 74 ? -9.800 6.606 14.697 1.00 68.94 74 ALA A N 1
ATOM 573 C CA . ALA A 1 74 ? -9.938 6.465 13.251 1.00 68.94 74 ALA A CA 1
ATOM 574 C C . ALA A 1 74 ? -11.371 6.079 12.860 1.00 68.94 74 ALA A C 1
ATOM 576 O O . ALA A 1 74 ? -11.872 5.037 13.287 1.00 68.94 74 ALA A O 1
ATOM 577 N N . ASP A 1 75 ? -12.011 6.913 12.047 1.00 75.81 75 ASP A N 1
ATOM 578 C CA . ASP A 1 75 ? -13.310 6.613 11.453 1.00 75.81 75 ASP A CA 1
ATOM 579 C C . ASP A 1 75 ? -13.126 5.721 10.212 1.00 75.81 75 ASP A C 1
ATOM 581 O O . ASP A 1 75 ? -12.213 5.945 9.413 1.00 75.81 75 ASP A O 1
ATOM 585 N N . GLU A 1 76 ? -13.988 4.714 10.036 1.00 76.56 76 GLU A N 1
ATOM 586 C CA . GLU A 1 76 ? -13.972 3.828 8.858 1.00 76.56 76 GLU A CA 1
ATOM 587 C C . GLU A 1 76 ? -14.048 4.636 7.550 1.00 76.56 76 GLU A C 1
ATOM 589 O O . GLU A 1 76 ? -13.336 4.318 6.598 1.00 76.56 76 GLU A O 1
ATOM 594 N N . SER A 1 77 ? -14.777 5.759 7.545 1.00 79.75 77 SER A N 1
ATOM 595 C CA . SER A 1 77 ? -14.872 6.685 6.408 1.00 79.75 77 SER A CA 1
ATOM 596 C C . SER A 1 77 ? -13.555 7.430 6.148 1.00 79.75 77 SER A C 1
ATOM 598 O O . SER A 1 77 ? -13.167 7.625 5.000 1.00 79.75 77 SER A O 1
ATOM 600 N N . GLU A 1 78 ? -12.824 7.833 7.196 1.00 77.19 78 GLU A N 1
ATOM 601 C CA . GLU A 1 78 ? -11.500 8.465 7.040 1.00 77.19 78 GLU A CA 1
ATOM 602 C C . GLU A 1 78 ? -10.460 7.466 6.510 1.00 77.19 78 GLU A C 1
ATOM 604 O O . GLU A 1 78 ? -9.551 7.841 5.762 1.00 77.19 78 GLU A O 1
ATOM 609 N N . ILE A 1 79 ? -10.579 6.189 6.886 1.00 76.88 79 ILE A N 1
ATOM 610 C CA . ILE A 1 79 ? -9.740 5.110 6.354 1.00 76.88 79 ILE A CA 1
ATOM 611 C C . ILE A 1 79 ? -10.090 4.854 4.881 1.00 76.88 79 ILE A C 1
ATOM 613 O O . ILE A 1 79 ? -9.175 4.798 4.054 1.00 76.88 79 ILE A O 1
ATOM 617 N N . ALA A 1 80 ? -11.382 4.770 4.548 1.00 82.25 80 ALA A N 1
ATOM 618 C CA . ALA A 1 80 ? -11.886 4.597 3.186 1.00 82.25 80 ALA A CA 1
ATOM 619 C C . ALA A 1 80 ? -11.357 5.681 2.234 1.00 82.25 80 ALA A C 1
ATOM 621 O O . ALA A 1 80 ? -10.719 5.365 1.227 1.00 82.25 80 ALA A O 1
ATOM 622 N N . GLU A 1 81 ? -11.509 6.961 2.599 1.00 82.31 81 GLU A N 1
ATOM 623 C CA . GLU A 1 81 ? -11.050 8.100 1.789 1.00 82.31 81 GLU A CA 1
ATOM 624 C C . GLU A 1 81 ? -9.550 8.024 1.465 1.00 82.31 81 GLU A C 1
ATOM 626 O O . GLU A 1 81 ? -9.107 8.407 0.377 1.00 82.31 81 GLU A O 1
ATOM 631 N N . ILE A 1 82 ? -8.738 7.520 2.394 1.00 79.31 82 ILE A N 1
ATOM 632 C CA . ILE A 1 82 ? -7.289 7.430 2.197 1.00 79.31 82 ILE A CA 1
ATOM 633 C C . ILE A 1 82 ? -6.896 6.220 1.376 1.00 79.31 82 ILE A C 1
ATOM 635 O O . ILE A 1 82 ? -5.951 6.334 0.595 1.00 79.31 82 ILE A O 1
ATOM 639 N N . LEU A 1 83 ? -7.581 5.090 1.532 1.00 81.88 83 LEU A N 1
ATOM 640 C CA . LEU A 1 83 ? -7.380 3.932 0.665 1.00 81.88 83 LEU A CA 1
ATOM 641 C C . LEU A 1 83 ? -7.684 4.307 -0.788 1.00 81.88 83 LEU A C 1
ATOM 643 O O . LEU A 1 83 ? -6.819 4.125 -1.647 1.00 81.88 83 LEU A O 1
ATOM 647 N N . ILE A 1 84 ? -8.816 4.973 -1.029 1.00 84.56 84 ILE A N 1
ATOM 648 C CA . ILE A 1 84 ? -9.191 5.494 -2.350 1.00 84.56 84 ILE A CA 1
ATOM 649 C C . ILE A 1 84 ? -8.131 6.484 -2.853 1.00 84.56 84 ILE A C 1
ATOM 651 O O . ILE A 1 84 ? -7.561 6.284 -3.924 1.00 84.56 84 ILE A O 1
ATOM 655 N N . SER A 1 85 ? -7.771 7.504 -2.063 1.00 80.25 85 SER A N 1
ATOM 656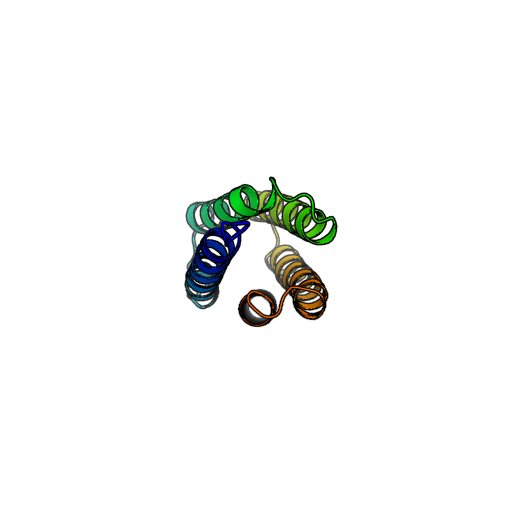 C CA . SER A 1 85 ? -6.773 8.510 -2.469 1.00 80.25 85 SER A CA 1
ATOM 657 C C . SER A 1 85 ? -5.379 7.917 -2.729 1.00 80.25 85 SER A C 1
ATOM 659 O O . SER A 1 85 ? -4.628 8.399 -3.585 1.00 80.25 85 SER A O 1
ATOM 661 N N . LEU A 1 86 ? -4.989 6.879 -1.989 1.00 79.62 86 LEU A N 1
ATOM 662 C CA . LEU A 1 86 ? -3.737 6.161 -2.210 1.00 79.62 86 LEU A CA 1
ATOM 663 C C . LEU A 1 86 ? -3.802 5.351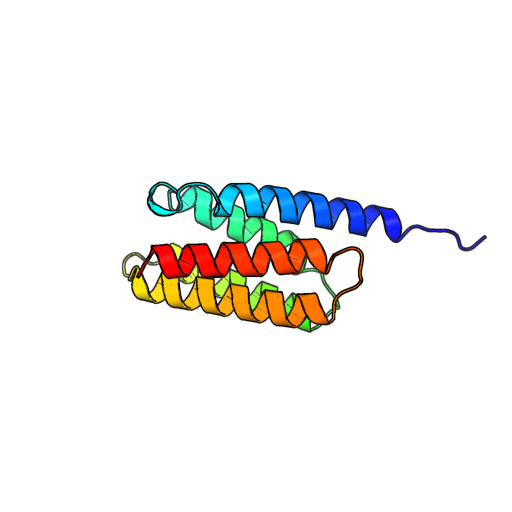 -3.507 1.00 79.62 86 LEU A C 1
ATOM 665 O O . LEU A 1 86 ? -2.851 5.406 -4.289 1.00 79.62 86 LEU A O 1
ATOM 669 N N . GLY A 1 87 ? -4.913 4.654 -3.744 1.00 84.38 87 GLY A N 1
ATOM 670 C CA . GLY A 1 87 ? -5.177 3.932 -4.981 1.00 84.38 87 GLY A CA 1
ATOM 671 C C . GLY A 1 87 ? -5.127 4.855 -6.197 1.00 84.38 87 GLY A C 1
ATOM 672 O O . GLY A 1 87 ? -4.403 4.561 -7.146 1.00 84.38 87 GLY A O 1
ATOM 673 N N . GLU A 1 88 ? -5.772 6.021 -6.145 1.00 86.00 88 GLU A N 1
ATOM 674 C CA . GLU A 1 88 ? -5.723 7.036 -7.208 1.00 86.00 88 GLU A CA 1
ATOM 675 C C . GLU A 1 88 ? -4.290 7.515 -7.491 1.00 86.00 88 GLU A C 1
ATOM 677 O O . GLU A 1 88 ? -3.844 7.505 -8.639 1.00 86.00 88 GLU A O 1
ATOM 682 N N . HIS A 1 89 ? -3.521 7.877 -6.455 1.00 81.12 89 HIS A N 1
ATOM 683 C CA . HIS A 1 89 ? -2.128 8.309 -6.628 1.00 81.12 89 HIS A CA 1
ATOM 684 C C . HIS A 1 89 ? -1.230 7.214 -7.215 1.00 81.12 89 HIS A C 1
ATOM 686 O O . HIS A 1 89 ? -0.338 7.509 -8.017 1.00 81.12 89 HIS A O 1
ATOM 692 N N . ILE A 1 90 ? -1.433 5.961 -6.803 1.00 82.25 90 ILE A N 1
ATOM 693 C CA . ILE A 1 90 ? -0.687 4.818 -7.332 1.00 82.25 90 ILE A CA 1
ATOM 694 C C . ILE A 1 90 ? -1.073 4.568 -8.791 1.00 82.25 90 ILE A C 1
ATOM 696 O O . ILE A 1 90 ? -0.175 4.368 -9.603 1.00 82.25 90 ILE A O 1
ATOM 700 N N . GLY A 1 91 ? -2.352 4.663 -9.157 1.00 84.62 91 GLY A N 1
ATOM 701 C CA . GLY A 1 91 ? -2.812 4.525 -10.545 1.00 84.62 91 GLY A CA 1
ATOM 702 C C . GLY A 1 91 ? -2.252 5.619 -11.459 1.00 84.62 91 GLY A C 1
ATOM 703 O O . GLY A 1 91 ? -1.740 5.342 -12.550 1.00 84.62 91 GLY A O 1
ATOM 704 N N . ASP A 1 92 ? -2.233 6.861 -10.973 1.00 83.38 92 ASP A N 1
ATOM 705 C CA . ASP A 1 92 ? -1.611 7.998 -11.658 1.00 83.38 92 ASP A CA 1
ATOM 706 C C . ASP A 1 92 ? -0.107 7.800 -11.878 1.00 83.38 92 ASP A C 1
ATOM 708 O O . ASP A 1 92 ? 0.434 8.230 -12.905 1.00 83.38 92 ASP A O 1
ATOM 712 N N . TYR A 1 93 ? 0.583 7.167 -10.927 1.00 80.88 93 TYR A N 1
ATOM 713 C CA . TYR A 1 93 ? 1.986 6.798 -11.077 1.00 80.88 93 TYR A CA 1
ATOM 714 C C . TYR A 1 93 ? 2.169 5.611 -12.026 1.00 80.88 93 TYR A C 1
ATOM 716 O O . TYR A 1 93 ? 3.038 5.665 -12.893 1.00 80.88 93 TYR A O 1
ATOM 724 N N . ALA A 1 94 ? 1.325 4.584 -11.923 1.00 82.31 94 ALA A N 1
ATOM 725 C CA . ALA A 1 94 ? 1.363 3.382 -12.749 1.00 82.31 94 ALA A CA 1
ATOM 726 C C . ALA A 1 94 ? 1.329 3.720 -14.244 1.00 82.31 94 ALA A C 1
ATOM 728 O O . ALA A 1 94 ? 2.075 3.144 -15.031 1.00 82.31 94 ALA A O 1
ATOM 729 N N . SER A 1 95 ? 0.533 4.722 -14.633 1.00 79.75 95 SER A N 1
ATOM 730 C CA . SER A 1 95 ? 0.449 5.213 -16.018 1.00 79.75 95 SER A CA 1
ATOM 731 C C . SER A 1 95 ? 1.748 5.828 -16.573 1.00 79.75 95 SER A C 1
ATOM 733 O O . SER A 1 95 ? 1.879 6.004 -17.785 1.00 79.75 95 SER A O 1
ATOM 735 N N . LYS A 1 96 ? 2.695 6.180 -15.696 1.00 79.62 96 LYS A N 1
ATOM 736 C CA . LYS A 1 96 ? 3.991 6.808 -16.012 1.00 79.62 96 LYS A CA 1
ATOM 737 C C . LYS A 1 96 ? 5.181 5.913 -15.661 1.00 79.62 96 LYS A C 1
ATOM 739 O O . LYS A 1 96 ? 6.317 6.301 -15.928 1.00 79.62 96 LYS A O 1
ATOM 744 N N . ALA A 1 97 ? 4.924 4.786 -15.004 1.00 73.31 97 ALA A N 1
ATOM 745 C CA . ALA A 1 97 ? 5.935 3.835 -14.588 1.00 73.31 97 ALA A CA 1
ATOM 746 C C . ALA A 1 97 ? 6.407 2.990 -15.781 1.00 73.31 97 ALA A C 1
ATOM 748 O O . ALA A 1 97 ? 5.731 2.922 -16.810 1.00 73.31 97 ALA A O 1
ATOM 749 N N . ASP A 1 98 ? 7.569 2.355 -15.635 1.00 73.38 98 ASP A N 1
ATOM 750 C CA . ASP A 1 98 ? 8.070 1.402 -16.624 1.00 73.38 98 ASP A CA 1
ATOM 751 C C . ASP A 1 98 ? 7.085 0.250 -16.839 1.00 73.38 98 ASP A C 1
ATOM 753 O O . ASP A 1 98 ? 6.359 -0.149 -15.922 1.00 73.38 98 ASP A O 1
ATOM 757 N N . GLU A 1 99 ? 7.065 -0.294 -18.059 1.00 73.88 99 GLU A N 1
ATOM 758 C CA . GLU A 1 99 ? 6.096 -1.318 -18.474 1.00 73.88 99 GLU A CA 1
ATOM 759 C C . GLU A 1 99 ? 6.120 -2.560 -17.569 1.00 73.88 99 GLU A C 1
ATOM 761 O O . GLU A 1 99 ? 5.072 -3.143 -17.309 1.00 73.88 99 GLU A O 1
ATOM 766 N N . ASN A 1 100 ? 7.285 -2.876 -16.996 1.00 67.31 100 ASN A N 1
ATOM 767 C CA . ASN A 1 100 ? 7.506 -4.011 -16.097 1.00 67.31 100 ASN A CA 1
ATOM 768 C C . ASN A 1 100 ? 6.786 -3.881 -14.741 1.00 67.31 100 ASN A C 1
ATOM 770 O O . ASN A 1 100 ? 6.499 -4.886 -14.095 1.00 67.31 100 ASN A O 1
ATOM 774 N N . ILE A 1 101 ? 6.507 -2.655 -14.287 1.00 67.62 101 ILE A N 1
ATOM 775 C CA . ILE A 1 101 ? 5.870 -2.389 -12.984 1.00 67.62 101 ILE A CA 1
ATOM 776 C C . ILE A 1 101 ? 4.529 -1.658 -13.113 1.00 67.62 101 ILE A C 1
ATOM 778 O O . ILE A 1 101 ? 3.788 -1.566 -12.137 1.00 67.62 101 ILE A O 1
ATOM 782 N N . SER A 1 102 ? 4.198 -1.153 -14.304 1.00 81.06 102 SER A N 1
ATOM 783 C CA . SER A 1 102 ? 2.954 -0.431 -14.579 1.00 81.06 102 SER A CA 1
ATOM 784 C C . SER A 1 102 ? 1.717 -1.284 -14.296 1.00 81.06 102 SER A C 1
ATOM 786 O O . SER A 1 102 ? 0.823 -0.832 -13.586 1.00 81.06 102 SER A O 1
ATOM 788 N N . GLU A 1 103 ? 1.680 -2.523 -14.793 1.00 82.81 103 GLU A N 1
ATOM 789 C CA . GLU A 1 103 ? 0.551 -3.441 -14.590 1.00 82.81 103 GLU A CA 1
ATOM 790 C C . GLU A 1 103 ? 0.362 -3.811 -13.104 1.00 82.81 103 GLU A C 1
ATOM 792 O O . GLU A 1 103 ? -0.717 -3.525 -12.578 1.00 82.81 103 GLU A O 1
ATOM 797 N N . PRO A 1 104 ? 1.399 -4.266 -12.367 1.00 75.94 104 PRO A N 1
ATOM 798 C CA . PRO A 1 104 ? 1.297 -4.484 -10.923 1.00 75.94 104 PRO A CA 1
ATOM 799 C C . PRO A 1 104 ? 0.790 -3.257 -10.150 1.00 75.94 104 PRO A C 1
ATOM 801 O O . PRO A 1 104 ? -0.026 -3.376 -9.239 1.00 75.94 104 PRO A O 1
ATOM 804 N N . LEU A 1 105 ? 1.244 -2.051 -10.505 1.00 79.75 105 LEU A N 1
ATOM 805 C CA . LEU A 1 105 ? 0.801 -0.821 -9.844 1.00 79.75 105 LEU A CA 1
ATOM 806 C C . LEU A 1 105 ? -0.651 -0.454 -10.190 1.00 79.75 105 LEU A C 1
ATOM 808 O O . LEU A 1 105 ? -1.347 0.103 -9.343 1.00 79.75 105 LEU A O 1
ATOM 812 N N . GLN A 1 106 ? -1.134 -0.760 -11.397 1.00 85.25 106 GLN A N 1
ATOM 813 C CA . GLN A 1 106 ? -2.548 -0.571 -11.744 1.00 85.25 106 GLN A CA 1
ATOM 814 C C . GLN A 1 106 ? -3.451 -1.537 -10.984 1.00 85.25 106 GLN A C 1
ATOM 816 O O . GLN A 1 106 ? -4.485 -1.122 -10.464 1.00 85.25 106 GLN A O 1
ATOM 821 N N . GLU A 1 107 ? -3.059 -2.804 -10.880 1.00 82.75 107 GLU A N 1
ATOM 822 C CA . GLU A 1 107 ? -3.806 -3.782 -10.086 1.00 82.75 107 GLU A CA 1
ATOM 823 C C . GLU A 1 107 ? -3.849 -3.375 -8.614 1.00 82.75 107 GLU A C 1
ATOM 825 O O . GLU A 1 107 ? -4.887 -3.462 -7.958 1.00 82.75 107 GLU A O 1
ATOM 830 N N . LEU A 1 108 ? -2.741 -2.833 -8.115 1.00 79.69 108 LEU A N 1
ATOM 831 C CA . LEU A 1 108 ? -2.672 -2.337 -6.758 1.00 79.69 108 LEU A CA 1
ATOM 832 C C . LEU A 1 108 ? -3.554 -1.115 -6.505 1.00 79.69 108 LEU A C 1
ATOM 834 O O . LEU A 1 108 ? -4.188 -1.001 -5.457 1.00 79.69 108 LEU A O 1
ATOM 838 N N . SER A 1 109 ? -3.578 -0.198 -7.470 1.00 86.12 109 SER A N 1
ATOM 839 C CA . SER A 1 109 ? -4.477 0.952 -7.470 1.00 86.12 109 SER A CA 1
ATOM 840 C C . SER A 1 109 ? -5.930 0.498 -7.343 1.00 86.12 109 SER A C 1
ATOM 842 O O . SER A 1 109 ? -6.636 0.987 -6.463 1.00 86.12 109 SER A O 1
ATOM 844 N N . ALA A 1 110 ? -6.339 -0.483 -8.152 1.00 87.31 110 ALA A N 1
ATOM 845 C CA . ALA A 1 110 ? -7.687 -1.038 -8.111 1.00 87.31 110 ALA A CA 1
ATOM 846 C C . ALA A 1 110 ? -7.999 -1.689 -6.757 1.00 87.31 110 ALA A C 1
ATOM 848 O O . ALA A 1 110 ? -9.010 -1.354 -6.151 1.00 87.31 110 ALA A O 1
ATOM 849 N N . ALA A 1 111 ? -7.099 -2.529 -6.234 1.00 82.31 111 ALA A N 1
ATOM 850 C CA . ALA A 1 111 ? -7.298 -3.198 -4.948 1.00 82.31 111 ALA A CA 1
ATOM 851 C C . ALA A 1 111 ? -7.483 -2.209 -3.783 1.00 82.31 111 ALA A C 1
ATOM 853 O O . ALA A 1 111 ? -8.297 -2.445 -2.897 1.00 82.31 111 ALA A O 1
ATOM 854 N N . LEU A 1 112 ? -6.757 -1.087 -3.784 1.00 82.31 112 LEU A N 1
ATOM 855 C CA . LEU A 1 112 ? -6.893 -0.044 -2.763 1.00 82.31 112 LEU A CA 1
ATOM 856 C C . LEU A 1 112 ? -8.194 0.756 -2.884 1.00 82.31 112 LEU A C 1
ATOM 858 O O . LEU A 1 112 ? -8.759 1.147 -1.866 1.00 82.31 112 LEU A O 1
ATOM 862 N N . ILE A 1 113 ? -8.662 1.010 -4.106 1.00 86.81 113 ILE A N 1
ATOM 863 C CA . ILE A 1 113 ? -9.947 1.683 -4.328 1.00 86.81 113 ILE A CA 1
ATOM 864 C C . ILE A 1 113 ? -11.086 0.765 -3.880 1.00 86.81 113 ILE A C 1
ATOM 866 O O . ILE A 1 113 ? -11.892 1.178 -3.055 1.00 86.81 113 ILE A O 1
ATOM 870 N N . ASP A 1 114 ? -11.082 -0.496 -4.321 1.00 84.56 114 ASP A N 1
ATOM 871 C CA . ASP A 1 114 ? -12.087 -1.497 -3.939 1.00 84.56 114 ASP A CA 1
ATOM 872 C C . ASP A 1 114 ? -12.128 -1.706 -2.412 1.00 84.56 114 ASP A C 1
ATOM 874 O O . ASP A 1 114 ? -13.196 -1.833 -1.812 1.00 84.56 114 ASP A O 1
ATOM 878 N N . ALA A 1 115 ? -10.957 -1.701 -1.771 1.00 79.88 115 ALA A N 1
ATOM 879 C CA . ALA A 1 115 ? -10.808 -1.756 -0.323 1.00 79.88 115 ALA A CA 1
ATOM 880 C C . ALA A 1 115 ? -11.474 -0.576 0.395 1.00 79.88 115 ALA A C 1
ATOM 882 O O . ALA A 1 115 ? -12.146 -0.774 1.405 1.00 79.88 115 ALA A O 1
ATOM 883 N N . GLY A 1 116 ? -11.270 0.645 -0.103 1.00 81.50 116 GLY A N 1
ATOM 884 C CA . GLY A 1 116 ? -11.894 1.835 0.464 1.00 81.50 116 GLY A CA 1
ATOM 885 C C . GLY A 1 116 ? -13.404 1.860 0.233 1.00 81.50 116 GLY A C 1
ATOM 886 O O . GLY A 1 116 ? -14.146 2.077 1.184 1.00 81.50 116 GLY A O 1
ATOM 887 N N . ASP A 1 117 ? -13.858 1.526 -0.977 1.00 84.06 117 ASP A N 1
ATOM 888 C CA . ASP A 1 117 ? -15.284 1.431 -1.325 1.00 84.06 117 ASP A CA 1
ATOM 889 C C . AS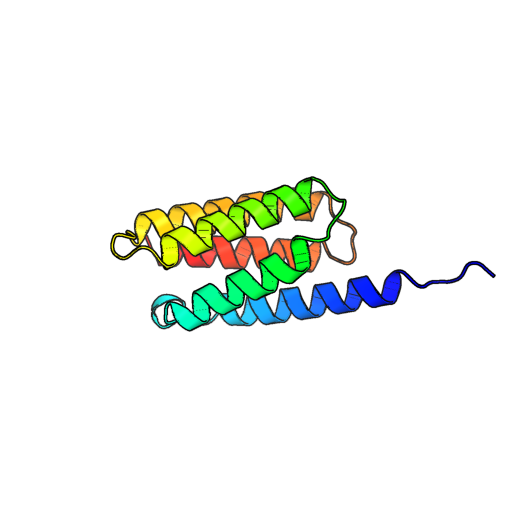P A 1 117 ? -16.027 0.384 -0.468 1.00 84.06 117 ASP A C 1
ATOM 891 O O . ASP A 1 117 ? -17.224 0.510 -0.222 1.00 84.06 117 ASP A O 1
ATOM 895 N N . SER A 1 118 ? -15.336 -0.662 0.002 1.00 81.69 118 SER A N 1
ATOM 896 C CA . SER A 1 118 ? -15.902 -1.679 0.901 1.00 81.69 118 SER A CA 1
ATOM 897 C C . SER A 1 118 ? -16.118 -1.191 2.341 1.00 81.69 118 SER A C 1
ATOM 899 O O . SER A 1 118 ? -16.788 -1.889 3.109 1.00 81.69 118 SER A O 1
ATOM 901 N N . LEU A 1 119 ? -15.501 -0.074 2.732 1.00 74.06 119 LEU A N 1
ATOM 902 C CA . LEU A 1 119 ? -15.593 0.499 4.077 1.00 74.06 119 LEU A CA 1
ATOM 903 C C . LEU A 1 119 ? -16.629 1.638 4.174 1.00 74.06 119 LEU A C 1
ATOM 905 O O . LEU A 1 119 ? -16.942 2.046 5.292 1.00 74.06 119 LEU A O 1
ATOM 909 N N . GLU A 1 120 ? -17.157 2.136 3.045 1.00 64.88 120 GLU A N 1
ATOM 910 C CA . GLU A 1 120 ? -18.292 3.086 2.979 1.00 64.88 120 GLU A CA 1
ATOM 911 C C . GLU A 1 120 ? -19.668 2.413 3.185 1.00 64.88 120 GLU A C 1
ATOM 913 O O . GLU A 1 120 ? -20.550 3.052 3.815 1.00 64.88 120 GLU A O 1
#

Secondary structure (DSSP, 8-state):
----SSHHHHHHHHHHHHHHHHHHHS-GGG--HHHHHHHHHHHHHHHTT---HHHHHHHHHHHHHHHHHT-TT--HHHHHHHHHHHHHHHHHHHTTS-HHHHHHHHHHHHHHHHHHHTT-

pLDDT: mean 72.27, std 10.29, range [37.59, 87.31]

Sequence (120 aa):
ASDNEDEGEEDAVSEKIYSLIDILQEDLTGVDVDTATAAIDEWYQQLKGSKNQDLKQISTSLRNLKKLVTSEEADESEIAEILISLGEHIGDYASKADENISEPLQELSAALIDAGDSLE

Foldseek 3Di:
DPDDPPVVVLVVVLVLLVVVLVVLPPDVVPQDLVNLLVNLVVLLVVQVPDPDPLSVVLSVLSVVLNVLSPDPPRDLLNNLVSLLVSLVSLLVVLVVDPPSCSVSSPSSSVSSNVSSVVSD